Protein AF-A0A2P5EAI1-F1 (afdb_monomer_lite)

Foldseek 3Di:
DDDDDDPDQQQFPQNVLVSVCVVVVNPDSLQKWKFEADPVVRDTDPDTAADRNDGGNQVSQDDPNDGDPDMDIDGHPDGRVVQVQWDWDFAFDDAPPDPDTDTDIDIGGPPDDPVVVQVSVPVVDDHPDPPDDDDGFDADPNDTDD

Secondary structure (DSSP, 8-state):
------S-TT--HHHHHHHHHHHHT-S-GGGEEEEEEETTTTEE-SSPPPTT-SSSHHHHTEETTEE-S-EEEEE-SS-HHHHHHEEEEEEEEE-TT---EEEEEEEEETT--HHHHHHHHHHHS--SSTTPPP----EETTEE--

Sequence (146 aa):
MTYFWLKSKLNTYDDVVERVSQHLGLGDPLKIRLTSHNFYSHQPKPQPLKYRGVDHLSDMLVHYNQTSDILYYEILDIPLPELQGLKTLKVAFHHATKDKVVIHTVRLPKQSTVADVINDLKSKVELSHPNAEIRLLEVFYHKIYK

Structure (mmCIF, N/CA/C/O backbone):
data_AF-A0A2P5EAI1-F1
#
_entry.id   AF-A0A2P5EAI1-F1
#
loop_
_atom_site.group_PDB
_atom_site.id
_atom_site.type_symbol
_atom_site.label_atom_id
_atom_site.label_alt_id
_atom_site.label_comp_id
_atom_site.label_asym_id
_atom_site.label_entity_id
_atom_site.label_seq_id
_atom_site.pdbx_PDB_ins_code
_atom_site.Cartn_x
_atom_site.Cartn_y
_atom_site.Cartn_z
_atom_site.occupancy
_atom_site.B_iso_or_equiv
_atom_site.auth_seq_id
_atom_site.auth_comp_id
_atom_site.auth_asym_id
_atom_site.auth_atom_id
_atom_site.pdbx_PDB_model_num
ATOM 1 N N . MET A 1 1 ? 0.879 -17.315 -14.720 1.00 53.84 1 MET A N 1
ATOM 2 C CA . MET A 1 1 ? 1.985 -16.363 -14.939 1.00 53.84 1 MET A CA 1
ATOM 3 C C . MET A 1 1 ? 1.661 -15.618 -16.220 1.00 53.84 1 MET A C 1
ATOM 5 O O . MET A 1 1 ? 1.518 -16.273 -17.245 1.00 53.84 1 MET A O 1
ATOM 9 N N . THR A 1 2 ? 1.423 -14.311 -16.156 1.00 59.75 2 THR A N 1
ATOM 10 C CA . THR A 1 2 ? 1.132 -13.504 -17.351 1.00 59.75 2 THR A CA 1
ATOM 11 C C . THR A 1 2 ? 2.436 -12.875 -17.812 1.00 59.75 2 THR A C 1
ATOM 13 O O . THR A 1 2 ? 3.142 -12.289 -16.997 1.00 59.75 2 THR A O 1
ATOM 16 N N . TYR A 1 3 ? 2.770 -13.021 -19.090 1.00 61.34 3 TYR A N 1
ATOM 17 C CA . TYR A 1 3 ? 3.997 -12.476 -19.664 1.00 61.34 3 TYR A CA 1
ATOM 18 C C . TYR A 1 3 ? 3.650 -11.254 -20.507 1.00 61.34 3 TYR A C 1
ATOM 20 O O . TYR A 1 3 ? 2.798 -11.328 -21.391 1.00 61.34 3 TYR A O 1
ATOM 28 N N . PHE A 1 4 ? 4.322 -10.136 -20.257 1.00 72.12 4 PHE A N 1
ATOM 29 C CA . PHE A 1 4 ? 4.234 -8.947 -21.093 1.00 72.12 4 PHE A CA 1
ATOM 30 C C . PHE A 1 4 ? 5.641 -8.459 -21.425 1.00 72.12 4 PHE A C 1
ATOM 32 O O . PHE A 1 4 ? 6.535 -8.432 -20.584 1.00 72.12 4 PHE A O 1
ATOM 39 N N . TRP A 1 5 ? 5.838 -8.093 -22.687 1.00 63.94 5 TRP A N 1
ATOM 40 C CA . TRP A 1 5 ? 7.127 -7.639 -23.189 1.00 63.94 5 TRP A CA 1
ATOM 41 C C . TRP A 1 5 ? 7.311 -6.156 -22.875 1.00 63.94 5 TRP A C 1
ATOM 43 O O . TRP A 1 5 ? 6.597 -5.308 -23.422 1.00 63.94 5 TRP A O 1
ATOM 53 N N . LEU A 1 6 ? 8.275 -5.855 -22.007 1.00 74.19 6 LEU A N 1
ATOM 54 C CA . LEU A 1 6 ? 8.792 -4.506 -21.792 1.00 74.19 6 LEU A CA 1
ATOM 55 C C . LEU A 1 6 ? 9.956 -4.294 -22.764 1.00 74.19 6 LEU A C 1
ATOM 57 O O . LEU A 1 6 ? 10.866 -5.118 -22.847 1.00 74.19 6 LEU A O 1
ATOM 61 N N . LYS A 1 7 ? 9.880 -3.236 -23.577 1.00 67.44 7 LYS A N 1
ATOM 62 C CA . LYS A 1 7 ? 10.752 -3.061 -24.751 1.00 67.44 7 LYS A CA 1
ATOM 63 C C . LYS A 1 7 ? 12.188 -2.679 -24.386 1.00 67.44 7 LYS A C 1
ATOM 65 O O . LYS A 1 7 ? 13.082 -2.902 -25.196 1.00 67.44 7 LYS A O 1
ATOM 70 N N . SER A 1 8 ? 12.416 -2.085 -23.213 1.00 85.19 8 SER A N 1
ATOM 71 C CA . SER A 1 8 ? 13.732 -1.582 -22.815 1.00 85.19 8 SER A CA 1
ATOM 72 C C . SER A 1 8 ? 13.962 -1.685 -21.310 1.00 85.19 8 SER A C 1
ATOM 74 O O . SER A 1 8 ? 13.079 -1.384 -20.512 1.00 85.19 8 SER A O 1
ATOM 76 N N . LYS A 1 9 ? 15.197 -2.011 -20.908 1.00 85.62 9 LYS A N 1
ATOM 77 C CA . LYS A 1 9 ? 15.632 -1.911 -19.502 1.00 85.62 9 LYS A CA 1
ATOM 78 C C . LYS A 1 9 ? 15.585 -0.475 -18.968 1.00 85.62 9 LYS A C 1
ATOM 80 O O . LYS A 1 9 ? 15.520 -0.298 -17.760 1.00 85.62 9 LYS A O 1
ATOM 85 N N . LEU A 1 10 ? 15.591 0.514 -19.864 1.00 91.62 10 LEU A N 1
ATOM 86 C CA . LEU A 1 10 ? 15.484 1.939 -19.543 1.00 91.62 10 LEU A CA 1
ATOM 87 C C . LEU A 1 10 ? 14.037 2.403 -19.341 1.00 91.62 10 LEU A C 1
ATOM 89 O O . LEU A 1 10 ? 13.828 3.580 -19.061 1.00 91.62 10 LEU A O 1
ATOM 93 N N . ASN A 1 11 ? 13.047 1.515 -19.501 1.00 94.44 11 ASN A N 1
ATOM 94 C CA . ASN A 1 11 ? 11.655 1.889 -19.283 1.00 94.44 11 ASN A CA 1
ATOM 95 C C . ASN A 1 11 ? 11.458 2.442 -17.873 1.00 94.44 11 ASN A C 1
ATOM 97 O O . ASN A 1 11 ? 11.944 1.864 -16.902 1.00 94.44 11 ASN A O 1
ATOM 101 N N . THR A 1 12 ? 10.758 3.566 -17.786 1.00 96.12 12 THR A N 1
ATOM 102 C CA . THR A 1 12 ? 10.449 4.226 -16.518 1.00 96.12 12 THR A CA 1
ATOM 103 C C . THR A 1 12 ? 9.339 3.488 -15.772 1.00 96.12 12 THR A C 1
ATOM 105 O O . THR A 1 12 ? 8.687 2.598 -16.319 1.00 96.12 12 THR A O 1
ATOM 108 N N . TYR A 1 13 ? 9.081 3.874 -14.518 1.00 95.38 13 TYR A N 1
ATOM 109 C CA . TYR A 1 13 ? 7.918 3.377 -13.772 1.00 95.38 13 TYR A CA 1
ATOM 110 C C . TYR A 1 13 ? 6.614 3.546 -14.559 1.00 95.38 13 TYR A C 1
ATOM 112 O O . TYR A 1 13 ? 5.825 2.604 -14.640 1.00 95.38 13 TYR A O 1
ATOM 120 N N . ASP A 1 14 ? 6.426 4.721 -15.163 1.00 96.00 14 ASP A N 1
ATOM 121 C CA . ASP A 1 14 ? 5.210 5.072 -15.895 1.00 96.00 14 ASP A CA 1
ATOM 122 C C . ASP A 1 14 ? 5.051 4.221 -17.161 1.00 96.00 14 ASP A C 1
ATOM 124 O O . ASP A 1 14 ? 3.976 3.666 -17.383 1.00 96.00 14 ASP A O 1
ATOM 128 N N . ASP A 1 15 ? 6.136 4.009 -17.918 1.00 95.25 15 ASP A N 1
ATOM 129 C CA . ASP A 1 15 ? 6.129 3.137 -19.104 1.00 95.25 15 ASP A CA 1
ATOM 130 C C . ASP A 1 15 ? 5.667 1.711 -18.755 1.00 95.25 15 ASP A C 1
ATOM 132 O O . ASP A 1 15 ? 4.928 1.065 -19.506 1.00 95.25 15 ASP A O 1
ATOM 136 N N . VAL A 1 16 ? 6.131 1.193 -17.610 1.00 94.69 16 VAL A N 1
ATOM 137 C CA . VAL A 1 16 ? 5.810 -0.163 -17.154 1.00 94.69 16 VAL A CA 1
ATOM 138 C C . VAL A 1 16 ? 4.339 -0.258 -16.764 1.00 94.69 16 VAL A C 1
ATOM 140 O O . VAL A 1 16 ? 3.649 -1.164 -17.237 1.00 94.69 16 VAL A O 1
ATOM 143 N N . VAL A 1 17 ? 3.830 0.660 -15.933 1.00 95.62 17 VAL A N 1
ATOM 144 C CA . VAL A 1 17 ? 2.420 0.613 -15.508 1.00 95.62 17 VAL A CA 1
ATOM 145 C C . VAL A 1 17 ? 1.454 0.903 -16.653 1.00 95.62 17 VAL A C 1
ATOM 147 O O . VAL A 1 17 ? 0.396 0.281 -16.699 1.00 95.62 17 VAL A O 1
ATOM 150 N N . GLU A 1 18 ? 1.817 1.753 -17.616 1.00 95.56 18 GLU A N 1
ATOM 151 C CA . GLU A 1 18 ? 1.019 1.981 -18.825 1.00 95.56 18 GLU A CA 1
ATOM 152 C C . GLU A 1 18 ? 0.912 0.706 -19.666 1.00 95.56 18 GLU A C 1
ATOM 154 O O . GLU A 1 18 ? -0.165 0.333 -20.135 1.00 95.56 18 GLU A O 1
ATOM 159 N N . ARG A 1 19 ? 2.013 -0.033 -19.823 1.00 93.69 19 ARG A N 1
ATOM 160 C CA . ARG A 1 19 ? 1.971 -1.290 -20.571 1.00 93.69 19 ARG A CA 1
ATOM 161 C C . ARG A 1 19 ? 1.117 -2.345 -19.872 1.00 93.69 19 ARG A C 1
ATOM 163 O O . ARG A 1 19 ? 0.376 -3.075 -20.536 1.00 93.69 19 ARG A O 1
ATOM 170 N N . VAL A 1 20 ? 1.222 -2.425 -18.547 1.00 93.94 20 VAL A N 1
ATOM 171 C CA . VAL A 1 20 ? 0.417 -3.341 -17.733 1.00 93.94 20 VAL A CA 1
ATOM 172 C C . VAL A 1 20 ? -1.061 -2.941 -17.789 1.00 93.94 20 VAL A C 1
ATOM 174 O O . VAL A 1 20 ? -1.904 -3.816 -17.975 1.00 93.94 20 VAL A O 1
ATOM 177 N N . SER A 1 21 ? -1.399 -1.650 -17.718 1.00 95.38 21 SER A N 1
ATOM 178 C CA . SER A 1 21 ? -2.793 -1.194 -17.789 1.00 95.38 21 SER A CA 1
ATOM 179 C C . SER A 1 21 ? -3.433 -1.508 -19.137 1.00 95.38 21 SER A C 1
ATOM 181 O O . SER A 1 21 ? -4.528 -2.068 -19.163 1.00 95.38 21 SER A O 1
ATOM 183 N N . GLN A 1 22 ? -2.722 -1.258 -20.242 1.00 94.25 22 GLN A N 1
ATOM 184 C CA . GLN A 1 22 ? -3.168 -1.601 -21.594 1.00 94.25 22 GLN A CA 1
ATOM 185 C C . GLN A 1 22 ? -3.445 -3.100 -21.734 1.00 94.25 22 GLN A C 1
ATOM 187 O O . GLN A 1 22 ? -4.452 -3.494 -22.316 1.00 94.25 22 GLN A O 1
ATOM 192 N N . HIS A 1 23 ? -2.566 -3.944 -21.186 1.00 92.19 23 HIS A N 1
ATOM 193 C CA . HIS A 1 23 ? -2.739 -5.394 -21.242 1.00 92.19 23 HIS A CA 1
ATOM 194 C C . HIS A 1 23 ? -3.933 -5.881 -20.406 1.00 92.19 23 HIS A C 1
ATOM 196 O O . HIS A 1 23 ? -4.603 -6.835 -20.791 1.00 92.19 23 HIS A O 1
ATOM 202 N N . LEU A 1 24 ? -4.208 -5.221 -19.279 1.00 92.69 24 LEU A N 1
ATOM 203 C CA . LEU A 1 24 ? -5.328 -5.543 -18.392 1.00 92.69 24 LEU A CA 1
ATOM 204 C C . LEU A 1 24 ? -6.651 -4.879 -18.806 1.00 92.69 24 LEU A C 1
ATOM 206 O O . LEU A 1 24 ? -7.678 -5.162 -18.195 1.00 92.69 24 LEU A O 1
ATOM 210 N N . GLY A 1 25 ? -6.641 -3.984 -19.799 1.00 94.00 25 GLY A N 1
ATOM 211 C CA . GLY A 1 25 ? -7.804 -3.160 -20.142 1.00 94.00 25 GLY A CA 1
ATOM 212 C C . GLY A 1 25 ? -8.202 -2.181 -19.029 1.00 94.00 25 GLY A C 1
ATOM 213 O O . GLY A 1 25 ? -9.372 -1.822 -18.911 1.00 94.00 25 GLY A O 1
ATOM 214 N N . LEU A 1 26 ? -7.251 -1.770 -18.183 1.00 93.75 26 LEU A N 1
ATOM 215 C CA . LEU A 1 26 ? -7.478 -0.796 -17.114 1.00 93.75 26 LEU A CA 1
ATOM 216 C C . LEU A 1 26 ? -7.450 0.625 -17.674 1.00 93.75 26 LEU A C 1
ATOM 218 O O . LEU A 1 26 ? -6.492 1.019 -18.333 1.00 93.75 26 LEU A O 1
ATOM 222 N N . GLY A 1 27 ? -8.474 1.414 -17.343 1.00 93.56 27 GLY A N 1
ATOM 223 C CA . GLY A 1 27 ? -8.565 2.812 -17.773 1.00 93.56 27 GLY A CA 1
ATOM 224 C C . GLY A 1 27 ? -7.579 3.759 -17.082 1.00 93.56 27 GLY A C 1
ATOM 225 O O . GLY A 1 27 ? -7.306 4.828 -17.614 1.00 93.56 27 GLY A O 1
ATOM 226 N N . ASP A 1 28 ? -7.041 3.379 -15.920 1.00 95.75 28 ASP A N 1
ATOM 227 C CA . ASP A 1 28 ? -6.119 4.212 -15.142 1.00 95.75 28 ASP A CA 1
ATOM 228 C C . ASP A 1 28 ? -4.865 3.414 -14.729 1.00 95.75 28 ASP A C 1
ATOM 230 O O . ASP A 1 28 ? -4.959 2.535 -13.862 1.00 95.75 28 ASP A O 1
ATOM 234 N N . PRO A 1 29 ? -3.686 3.697 -15.320 1.00 96.69 29 PRO A N 1
ATOM 235 C CA . PRO A 1 29 ? -2.436 3.034 -14.955 1.00 96.69 29 PRO A CA 1
ATOM 236 C C . PRO A 1 29 ? -1.960 3.377 -13.541 1.00 96.69 29 PRO A C 1
ATOM 238 O O . PRO A 1 29 ? -1.239 2.584 -12.937 1.00 96.69 29 PRO A O 1
ATOM 241 N N . LEU A 1 30 ? -2.385 4.508 -12.967 1.00 97.19 30 LEU A N 1
ATOM 242 C CA . LEU A 1 30 ? -1.970 4.911 -11.622 1.00 97.19 30 LEU A CA 1
ATOM 243 C C . LEU A 1 30 ? -2.538 3.991 -10.542 1.00 97.19 30 LEU A C 1
ATOM 245 O O . LEU A 1 30 ? -2.035 3.984 -9.420 1.00 97.19 30 LEU A O 1
ATOM 249 N N . LYS A 1 31 ? -3.555 3.187 -10.861 1.00 97.56 31 LYS A N 1
ATOM 250 C CA . LYS A 1 31 ? -4.086 2.156 -9.964 1.00 97.56 31 LYS A CA 1
ATOM 251 C C . LYS A 1 31 ? -3.228 0.897 -9.924 1.00 97.56 31 LYS A C 1
ATOM 253 O O . LYS A 1 31 ? -3.551 -0.017 -9.178 1.00 97.56 31 LYS A O 1
ATOM 258 N N . ILE A 1 32 ? -2.144 0.808 -10.687 1.00 97.44 32 ILE A N 1
ATOM 259 C CA . ILE A 1 32 ? -1.248 -0.346 -10.641 1.00 97.44 32 ILE A CA 1
ATOM 260 C C . ILE A 1 32 ? -0.141 -0.083 -9.625 1.00 97.44 32 ILE A C 1
ATOM 262 O O . ILE A 1 32 ? 0.561 0.924 -9.692 1.00 97.44 32 ILE A O 1
ATOM 266 N N . ARG A 1 33 ? 0.049 -1.023 -8.697 1.00 97.25 33 ARG A N 1
ATOM 267 C CA . ARG A 1 33 ? 1.199 -1.033 -7.788 1.00 97.25 33 ARG A CA 1
ATOM 268 C C . ARG A 1 33 ? 2.109 -2.205 -8.111 1.00 97.25 33 ARG A C 1
ATOM 270 O O . ARG A 1 33 ? 1.672 -3.350 -8.128 1.00 97.25 33 ARG A O 1
ATOM 277 N N . LEU A 1 34 ? 3.380 -1.900 -8.350 1.00 97.06 34 LEU A N 1
ATOM 278 C CA . LEU A 1 34 ? 4.414 -2.870 -8.702 1.00 97.06 34 LEU A CA 1
ATOM 279 C C . LEU A 1 34 ? 5.172 -3.348 -7.457 1.00 97.06 34 LEU A C 1
ATOM 281 O O . LEU A 1 34 ? 5.415 -2.572 -6.534 1.00 97.06 34 LEU A O 1
ATOM 285 N N . THR A 1 35 ? 5.592 -4.611 -7.444 1.00 97.00 35 THR A N 1
ATOM 286 C CA . THR A 1 35 ? 6.428 -5.202 -6.389 1.00 97.00 35 THR A CA 1
ATOM 287 C C . THR A 1 35 ? 7.518 -6.064 -7.013 1.00 97.00 35 THR A C 1
ATOM 289 O O . THR A 1 35 ? 7.230 -6.974 -7.787 1.00 97.00 35 THR A O 1
ATOM 292 N N . SER A 1 36 ? 8.778 -5.797 -6.669 1.00 95.56 36 SER A N 1
ATOM 293 C CA . SER A 1 36 ? 9.923 -6.581 -7.144 1.00 95.56 36 SER A CA 1
ATOM 294 C C . SER A 1 36 ? 9.907 -8.016 -6.618 1.00 95.56 36 SER A C 1
ATOM 296 O O . SER A 1 36 ? 9.363 -8.303 -5.549 1.00 95.56 36 SER A O 1
ATOM 298 N N . HIS A 1 37 ? 10.594 -8.908 -7.326 1.00 95.25 37 HIS A N 1
ATOM 299 C CA . HIS A 1 37 ? 10.822 -10.274 -6.876 1.00 95.25 37 HIS A CA 1
ATOM 300 C C . HIS A 1 37 ? 11.865 -10.374 -5.757 1.00 95.25 37 HIS A C 1
ATOM 302 O O . HIS A 1 37 ? 12.876 -9.666 -5.747 1.00 95.25 37 HIS A O 1
ATOM 308 N N . ASN A 1 38 ? 11.614 -11.265 -4.797 1.00 93.69 38 ASN A N 1
ATOM 309 C CA . ASN A 1 38 ? 12.576 -11.671 -3.786 1.00 93.69 38 ASN A CA 1
ATOM 310 C C . ASN A 1 38 ? 13.221 -13.000 -4.198 1.00 93.69 38 ASN A C 1
ATOM 312 O O . ASN A 1 38 ? 12.608 -14.059 -4.074 1.00 93.69 38 ASN A O 1
ATOM 316 N N . PHE A 1 39 ? 14.482 -12.924 -4.629 1.00 89.06 39 PHE A N 1
ATOM 317 C CA . PHE A 1 39 ? 15.268 -14.079 -5.069 1.00 89.06 39 PHE A CA 1
ATOM 318 C C . PHE A 1 39 ? 15.392 -15.198 -4.018 1.00 89.06 39 PHE A C 1
ATOM 320 O O . PHE A 1 39 ? 15.461 -16.361 -4.387 1.00 89.06 39 PHE A O 1
ATOM 327 N N . TYR A 1 40 ? 15.398 -14.876 -2.720 1.00 90.25 40 TYR A N 1
ATOM 328 C CA . TYR A 1 40 ? 15.592 -15.884 -1.670 1.00 90.25 40 TYR A CA 1
ATOM 329 C C . TYR A 1 40 ? 14.324 -16.671 -1.345 1.00 90.25 40 TYR A C 1
ATOM 331 O O . TYR A 1 40 ? 14.397 -17.860 -1.054 1.00 90.25 40 TYR A O 1
ATOM 339 N N . SER A 1 41 ? 13.165 -16.010 -1.349 1.00 92.50 41 SER A N 1
ATOM 340 C CA . SER A 1 41 ? 11.890 -16.640 -0.985 1.00 92.50 41 SER A CA 1
ATOM 341 C C . SER A 1 41 ? 11.051 -17.055 -2.190 1.00 92.50 41 SER A C 1
ATOM 343 O O . SER A 1 41 ? 10.003 -17.668 -2.008 1.00 92.50 41 SER A O 1
ATOM 345 N N . HIS A 1 42 ? 11.470 -16.688 -3.404 1.00 90.81 42 HIS A N 1
ATOM 346 C CA . HIS A 1 42 ? 10.692 -16.837 -4.634 1.00 90.81 42 HIS A CA 1
ATOM 347 C C . HIS A 1 42 ? 9.277 -16.231 -4.545 1.00 90.81 42 HIS A C 1
ATOM 349 O O . HIS A 1 42 ? 8.325 -16.713 -5.158 1.00 90.81 42 HIS A O 1
ATOM 355 N N . GLN A 1 43 ? 9.138 -15.149 -3.777 1.00 93.94 43 GLN A N 1
ATOM 356 C CA . GLN A 1 43 ? 7.882 -14.435 -3.531 1.00 93.94 43 GLN A CA 1
ATOM 357 C C . GLN A 1 43 ? 8.048 -12.935 -3.824 1.00 93.94 43 GLN A C 1
ATOM 359 O O . GLN A 1 43 ? 9.177 -12.461 -3.979 1.00 93.94 43 GLN A O 1
ATOM 364 N N . PRO A 1 44 ? 6.957 -12.151 -3.900 1.00 95.25 44 PRO A N 1
ATOM 365 C CA . PRO A 1 44 ? 7.064 -10.695 -3.919 1.00 95.25 44 PRO A CA 1
ATOM 366 C C . PRO A 1 44 ? 7.846 -10.187 -2.701 1.00 95.25 44 PRO A C 1
ATOM 368 O O . PRO A 1 44 ? 7.739 -10.744 -1.603 1.00 95.25 44 PRO A O 1
ATOM 371 N N . LYS A 1 45 ? 8.626 -9.113 -2.867 1.00 94.75 45 LYS A N 1
ATOM 372 C CA . LYS A 1 45 ? 9.219 -8.419 -1.715 1.00 94.75 45 LYS A CA 1
ATOM 373 C C . LYS A 1 45 ? 8.105 -7.956 -0.759 1.00 94.75 45 LYS A C 1
ATOM 375 O O . LYS A 1 45 ? 7.050 -7.535 -1.225 1.00 94.75 45 LYS A O 1
ATOM 380 N N . PRO A 1 46 ? 8.342 -7.950 0.568 1.00 93.12 46 PRO A N 1
ATOM 381 C CA . PRO A 1 46 ? 7.334 -7.507 1.536 1.00 93.12 46 PRO A CA 1
ATOM 382 C C . PRO A 1 46 ? 6.860 -6.065 1.327 1.00 93.12 46 PRO A C 1
ATOM 384 O O . PRO A 1 46 ? 5.745 -5.718 1.705 1.00 93.12 46 PRO A O 1
ATOM 387 N N . GLN A 1 47 ? 7.722 -5.215 0.761 1.00 93.75 47 GLN A N 1
ATOM 388 C CA . GLN A 1 47 ? 7.407 -3.823 0.477 1.00 93.75 47 GLN A CA 1
ATOM 389 C C . GLN A 1 47 ? 7.249 -3.620 -1.034 1.00 93.75 47 GLN A C 1
ATOM 391 O O . GLN A 1 47 ? 8.194 -3.907 -1.778 1.00 93.75 47 GLN A O 1
ATOM 396 N N . PRO A 1 48 ? 6.092 -3.109 -1.491 1.00 95.81 48 PRO A N 1
ATOM 397 C CA . PRO A 1 48 ? 5.907 -2.737 -2.883 1.00 95.81 48 PRO A CA 1
ATOM 398 C C . PRO A 1 48 ? 6.774 -1.527 -3.246 1.00 95.81 48 PRO A C 1
ATOM 400 O O . PRO A 1 48 ? 7.190 -0.745 -2.384 1.00 95.81 48 PRO A O 1
ATOM 403 N N . LEU A 1 49 ? 7.005 -1.341 -4.544 1.00 96.19 49 LEU A N 1
ATOM 404 C CA . LEU A 1 49 ? 7.685 -0.163 -5.066 1.00 96.19 49 LEU A CA 1
ATOM 405 C C . LEU A 1 49 ? 6.832 1.084 -4.823 1.00 96.19 49 LEU A C 1
ATOM 407 O O . LEU A 1 49 ? 5.608 1.077 -4.986 1.00 96.19 49 LEU A O 1
ATOM 411 N N . LYS A 1 50 ? 7.494 2.178 -4.443 1.00 96.06 50 LYS A N 1
ATOM 412 C CA . LYS A 1 50 ? 6.839 3.484 -4.354 1.00 96.06 50 LYS A CA 1
ATOM 413 C C . LYS A 1 50 ? 6.546 4.025 -5.756 1.00 96.06 50 LYS A C 1
ATOM 415 O O . LYS A 1 50 ? 7.242 3.655 -6.699 1.00 96.06 50 LYS A O 1
ATOM 420 N N . TYR A 1 51 ? 5.557 4.915 -5.883 1.00 96.38 51 TYR A N 1
ATOM 421 C CA . TYR A 1 51 ? 5.313 5.613 -7.144 1.00 96.38 51 TYR A CA 1
ATOM 422 C C . TYR A 1 51 ? 6.585 6.347 -7.571 1.00 96.38 51 TYR A C 1
ATOM 424 O O . TYR A 1 51 ? 7.096 7.162 -6.801 1.00 96.38 51 TYR A O 1
ATOM 432 N N . ARG A 1 52 ? 7.121 5.992 -8.749 1.00 95.25 52 ARG A N 1
ATOM 433 C CA . ARG A 1 52 ? 8.409 6.501 -9.259 1.00 95.25 52 ARG A CA 1
ATOM 434 C C . ARG A 1 52 ? 9.552 6.405 -8.235 1.00 95.25 52 ARG A C 1
ATOM 436 O O . ARG A 1 52 ? 10.417 7.266 -8.166 1.00 95.25 52 ARG A O 1
ATOM 443 N N . GLY A 1 53 ? 9.528 5.374 -7.387 1.00 93.38 53 GLY A N 1
ATOM 444 C CA . GLY A 1 53 ? 10.534 5.180 -6.338 1.00 93.38 53 GLY A CA 1
ATOM 445 C C . GLY A 1 53 ? 11.888 4.686 -6.849 1.00 93.38 53 GLY A C 1
ATOM 446 O O . GLY A 1 53 ? 12.840 4.650 -6.076 1.00 93.38 53 GLY A O 1
ATOM 447 N N . VAL A 1 54 ? 11.942 4.271 -8.113 1.00 93.44 54 VAL A N 1
ATOM 448 C CA . VAL A 1 54 ? 13.140 3.868 -8.850 1.00 93.44 54 VAL A CA 1
ATOM 449 C C . VAL A 1 54 ? 13.018 4.379 -10.282 1.00 93.44 54 VAL A C 1
ATOM 451 O O . VAL A 1 54 ? 11.896 4.532 -10.781 1.00 93.44 54 VAL A O 1
ATOM 454 N N . ASP A 1 55 ? 14.155 4.624 -10.925 1.00 92.06 55 ASP A N 1
ATOM 455 C CA . ASP A 1 55 ? 14.199 5.323 -12.209 1.00 92.06 55 ASP A CA 1
ATOM 456 C C . ASP A 1 55 ? 13.835 4.401 -13.372 1.00 92.06 55 ASP A C 1
ATOM 458 O O . ASP A 1 55 ? 12.993 4.750 -14.204 1.00 92.06 55 ASP A O 1
ATOM 462 N N . HIS A 1 56 ? 14.422 3.202 -13.405 1.00 94.81 56 HIS A N 1
ATOM 463 C CA . HIS A 1 56 ? 14.309 2.308 -14.550 1.00 94.81 56 HIS A CA 1
ATOM 464 C C . HIS A 1 56 ? 13.857 0.896 -14.180 1.00 94.81 56 HIS A C 1
ATOM 466 O O . HIS A 1 56 ? 14.012 0.415 -13.055 1.00 94.81 56 HIS A O 1
ATOM 472 N N . LEU A 1 57 ? 13.326 0.185 -15.174 1.00 94.06 57 LEU A N 1
ATOM 473 C CA . LEU A 1 57 ? 12.944 -1.218 -15.075 1.00 94.06 57 LEU A CA 1
ATOM 474 C C . LEU A 1 57 ? 14.106 -2.092 -14.586 1.00 94.06 57 LEU A C 1
ATOM 476 O O . LEU A 1 57 ? 13.878 -3.013 -13.804 1.00 94.06 57 LEU A O 1
ATOM 480 N N . SER A 1 58 ? 15.347 -1.799 -14.991 1.00 93.25 58 SER A N 1
ATOM 481 C CA . SER A 1 58 ? 16.528 -2.494 -14.462 1.00 93.25 58 SER A CA 1
ATOM 482 C C . SER A 1 58 ? 16.598 -2.454 -12.938 1.00 93.25 58 SER A C 1
ATOM 484 O O . SER A 1 58 ? 16.927 -3.465 -12.327 1.00 93.25 58 SER A O 1
ATOM 486 N N . ASP A 1 59 ? 16.225 -1.337 -12.320 1.00 93.88 59 ASP A N 1
ATOM 487 C CA . ASP A 1 59 ? 16.281 -1.162 -10.869 1.00 93.88 59 ASP A CA 1
ATOM 488 C C . ASP A 1 59 ? 15.107 -1.868 -10.176 1.00 93.88 59 ASP A C 1
ATOM 490 O O . ASP A 1 59 ? 15.253 -2.428 -9.088 1.00 93.88 59 ASP A O 1
ATOM 494 N N . MET A 1 60 ? 13.943 -1.919 -10.834 1.00 94.50 60 MET A N 1
ATOM 495 C CA . MET A 1 60 ? 12.766 -2.662 -10.357 1.00 94.50 60 MET A CA 1
ATOM 496 C C . MET A 1 60 ? 13.016 -4.171 -10.292 1.00 94.50 60 MET A C 1
ATOM 498 O O . MET A 1 60 ? 12.419 -4.864 -9.464 1.00 94.50 60 MET A O 1
ATOM 502 N N . LEU A 1 61 ? 13.882 -4.674 -11.169 1.00 93.88 61 LEU A N 1
ATOM 503 C CA . LEU A 1 61 ? 14.174 -6.090 -11.360 1.00 93.88 61 LEU A CA 1
ATOM 504 C C . LEU A 1 61 ? 15.349 -6.602 -10.511 1.00 93.88 61 LEU A C 1
ATOM 506 O O . LEU A 1 61 ? 15.639 -7.800 -10.533 1.00 93.88 61 LEU A O 1
ATOM 510 N N . VAL A 1 62 ? 16.016 -5.732 -9.746 1.00 91.94 62 VAL A N 1
ATOM 511 C CA . VAL A 1 62 ? 17.195 -6.098 -8.949 1.00 91.94 62 VAL A CA 1
ATOM 512 C C . VAL A 1 62 ? 16.856 -6.324 -7.468 1.00 91.94 62 VAL A C 1
ATOM 514 O O . VAL A 1 62 ? 16.106 -5.592 -6.809 1.00 91.94 62 VAL A O 1
ATOM 517 N N . HIS A 1 63 ? 17.449 -7.371 -6.898 1.00 88.69 63 HIS A N 1
ATOM 518 C CA . HIS A 1 63 ? 17.464 -7.636 -5.464 1.00 88.69 63 HIS A CA 1
ATOM 519 C C . HIS A 1 63 ? 18.811 -8.236 -5.058 1.00 88.69 63 HIS A C 1
ATOM 521 O O . HIS A 1 63 ? 19.185 -9.279 -5.577 1.00 88.69 63 HIS A O 1
ATOM 527 N N . TYR A 1 64 ? 19.540 -7.591 -4.139 1.00 84.12 64 TYR A N 1
ATOM 528 C CA . TYR A 1 64 ? 20.880 -8.031 -3.707 1.00 84.12 64 TYR A CA 1
ATOM 529 C C . TYR A 1 64 ? 21.831 -8.342 -4.877 1.00 84.12 64 TYR A C 1
ATOM 531 O O . TYR A 1 64 ? 22.459 -9.396 -4.924 1.00 84.12 64 TYR A O 1
ATOM 539 N N . ASN A 1 65 ? 21.908 -7.431 -5.852 1.00 83.38 65 ASN A N 1
ATOM 540 C CA . ASN A 1 65 ? 22.704 -7.574 -7.080 1.00 83.38 65 ASN A CA 1
ATOM 541 C C . ASN A 1 65 ? 22.332 -8.780 -7.967 1.00 83.38 65 ASN A C 1
ATOM 543 O O . ASN A 1 65 ? 23.005 -9.029 -8.963 1.00 83.38 65 ASN A O 1
ATOM 547 N N . GLN A 1 66 ? 21.250 -9.498 -7.656 1.00 87.75 66 GLN A N 1
ATOM 548 C CA . GLN A 1 66 ? 20.652 -10.494 -8.537 1.00 87.75 66 GLN A CA 1
ATOM 549 C C . GLN A 1 66 ? 19.551 -9.834 -9.360 1.00 87.75 66 GLN A C 1
ATOM 551 O O . GLN A 1 66 ? 18.690 -9.139 -8.818 1.00 87.75 66 GLN A O 1
ATOM 556 N N . THR A 1 67 ? 19.591 -10.046 -10.673 1.00 89.19 67 THR A N 1
ATOM 557 C CA . THR A 1 67 ? 18.550 -9.573 -11.591 1.00 89.19 67 THR A CA 1
ATOM 558 C C . THR A 1 67 ? 17.527 -10.684 -11.795 1.00 89.19 67 THR A C 1
ATOM 560 O O . THR A 1 67 ? 17.898 -11.830 -12.033 1.00 89.19 67 THR A O 1
ATOM 563 N N . SER A 1 68 ? 16.247 -10.341 -11.718 1.00 89.81 68 SER A N 1
ATOM 564 C CA . SER A 1 68 ? 15.124 -11.211 -12.065 1.00 89.81 68 SER A CA 1
ATOM 565 C C . SER A 1 68 ? 14.404 -10.657 -13.295 1.00 89.81 68 SER A C 1
ATOM 567 O O . SER A 1 68 ? 14.538 -9.487 -13.627 1.00 89.81 68 SER A O 1
ATOM 569 N N . ASP A 1 69 ? 13.632 -11.483 -13.983 1.00 90.19 69 ASP A N 1
ATOM 570 C CA . ASP A 1 69 ? 12.673 -11.086 -15.015 1.00 90.19 69 ASP A CA 1
ATOM 571 C C . ASP A 1 69 ? 11.229 -11.034 -14.475 1.00 90.19 69 ASP A C 1
ATOM 573 O O . ASP A 1 69 ? 10.281 -10.841 -15.235 1.00 90.19 69 ASP A O 1
ATOM 577 N N . ILE A 1 70 ? 11.051 -11.182 -13.155 1.00 92.06 70 ILE A N 1
ATOM 578 C CA . ILE A 1 70 ? 9.748 -11.231 -12.492 1.00 92.06 70 ILE A CA 1
ATOM 579 C C . ILE A 1 70 ? 9.440 -9.894 -11.816 1.00 92.06 70 ILE A C 1
ATOM 581 O O . ILE A 1 70 ? 10.174 -9.415 -10.946 1.00 92.06 70 ILE A O 1
ATOM 585 N N . LEU A 1 71 ? 8.273 -9.346 -12.151 1.00 93.88 71 LEU A N 1
ATOM 586 C CA . LEU A 1 71 ? 7.667 -8.208 -11.477 1.00 93.88 71 LEU A CA 1
ATOM 587 C C . LEU A 1 71 ? 6.212 -8.542 -11.145 1.00 93.88 71 LEU A C 1
ATOM 589 O O . LEU A 1 71 ? 5.454 -8.990 -12.005 1.00 93.88 71 LEU A O 1
ATOM 593 N N . TYR A 1 72 ? 5.824 -8.336 -9.893 1.00 95.62 72 TYR A N 1
ATOM 594 C CA . TYR A 1 72 ? 4.452 -8.535 -9.446 1.00 95.62 72 TYR A CA 1
ATOM 595 C C . TYR A 1 72 ? 3.684 -7.225 -9.547 1.00 95.62 72 TYR A C 1
ATOM 597 O O . TYR A 1 72 ? 4.259 -6.146 -9.394 1.00 95.62 72 TYR A O 1
ATOM 605 N N . TYR A 1 73 ? 2.378 -7.323 -9.760 1.00 96.19 73 TYR A N 1
ATOM 606 C CA . TYR A 1 73 ? 1.490 -6.174 -9.754 1.00 96.19 73 TYR A CA 1
ATOM 607 C C . TYR A 1 73 ? 0.222 -6.479 -8.962 1.00 96.19 73 TYR A C 1
ATOM 609 O O . TYR A 1 73 ? -0.190 -7.631 -8.827 1.00 96.19 73 TYR A O 1
ATOM 617 N N . GLU A 1 74 ? -0.416 -5.427 -8.478 1.00 95.75 74 GLU A N 1
ATOM 618 C CA . GLU A 1 74 ? -1.774 -5.458 -7.948 1.00 95.75 74 GLU A CA 1
ATOM 619 C C . GLU A 1 74 ? -2.550 -4.237 -8.446 1.00 95.75 74 GLU A C 1
ATOM 621 O O . GLU A 1 74 ? -1.961 -3.198 -8.759 1.00 95.75 74 GLU A O 1
ATOM 626 N N . ILE A 1 75 ? -3.873 -4.380 -8.523 1.00 96.88 75 ILE A N 1
ATOM 627 C CA . ILE A 1 75 ? -4.791 -3.311 -8.916 1.00 96.88 75 ILE A CA 1
ATOM 628 C C . ILE A 1 75 ? -5.372 -2.710 -7.639 1.00 96.88 75 ILE A C 1
ATOM 630 O O . ILE A 1 75 ? -5.997 -3.401 -6.836 1.00 96.88 75 ILE A O 1
ATOM 634 N N . LEU A 1 76 ? -5.149 -1.418 -7.462 1.00 96.00 76 LEU A N 1
ATOM 635 C CA . LEU A 1 76 ? -5.659 -0.609 -6.372 1.00 96.00 76 LEU A CA 1
ATOM 636 C C . LEU A 1 76 ? -7.041 -0.054 -6.720 1.00 96.00 76 LEU A C 1
ATOM 638 O O . LEU A 1 76 ? -7.417 0.101 -7.880 1.00 96.00 76 LEU A O 1
ATOM 642 N N . ASP A 1 77 ? -7.793 0.304 -5.691 1.00 94.00 77 ASP A N 1
ATOM 643 C CA . ASP A 1 77 ? -9.077 0.984 -5.825 1.00 94.00 77 ASP A CA 1
ATOM 644 C C . ASP A 1 77 ? -8.928 2.495 -6.089 1.00 94.00 77 ASP A C 1
ATOM 646 O O . ASP A 1 77 ? -9.738 3.075 -6.822 1.00 94.00 77 ASP A O 1
ATOM 650 N N . ILE A 1 78 ? -7.853 3.105 -5.577 1.00 95.31 78 ILE A N 1
ATOM 651 C CA . ILE A 1 78 ? -7.467 4.509 -5.798 1.00 95.31 78 ILE A CA 1
ATOM 652 C C . ILE A 1 78 ? -6.058 4.620 -6.415 1.00 95.31 78 ILE A C 1
ATOM 654 O O . ILE A 1 78 ? -5.258 3.693 -6.252 1.00 95.31 78 ILE A O 1
ATOM 658 N N . PRO A 1 79 ? -5.721 5.733 -7.093 1.00 97.25 79 PRO A N 1
ATOM 659 C CA . PRO A 1 79 ? -4.379 5.968 -7.626 1.00 97.25 79 PRO A CA 1
ATOM 660 C C . PRO A 1 79 ? -3.277 5.825 -6.566 1.00 97.25 79 PRO A C 1
ATOM 662 O O . PRO A 1 79 ? -3.396 6.314 -5.440 1.00 97.25 79 PRO A O 1
ATOM 665 N N . LEU A 1 80 ? -2.161 5.189 -6.928 1.00 96.50 80 LEU A N 1
ATOM 666 C CA . LEU A 1 80 ? -1.021 4.968 -6.042 1.00 96.50 80 LEU A CA 1
ATOM 667 C C . LEU A 1 80 ? -0.459 6.269 -5.439 1.00 96.50 80 LEU A C 1
ATOM 669 O O . LEU A 1 80 ? -0.202 6.260 -4.233 1.00 96.50 80 LEU A O 1
ATOM 673 N N . PRO A 1 81 ? -0.287 7.382 -6.186 1.00 95.75 81 PRO A N 1
ATOM 674 C CA . PRO A 1 81 ? 0.191 8.636 -5.600 1.00 95.75 81 PRO A CA 1
ATOM 675 C C . PRO A 1 81 ? -0.711 9.133 -4.463 1.00 95.75 81 PRO A C 1
ATOM 677 O O . PRO A 1 81 ? -0.218 9.534 -3.407 1.00 95.75 81 PRO A O 1
ATOM 680 N N . GLU A 1 82 ? -2.031 9.033 -4.642 1.00 95.12 82 GLU A N 1
ATOM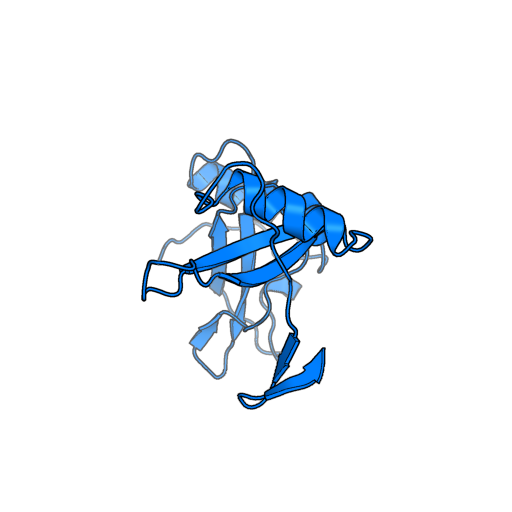 681 C CA . GLU A 1 82 ? -3.012 9.382 -3.613 1.00 95.12 82 GLU A CA 1
ATOM 682 C C . GLU A 1 82 ? -2.901 8.431 -2.422 1.00 95.12 82 GLU A C 1
ATOM 684 O O . GLU A 1 82 ? -2.749 8.878 -1.286 1.00 95.12 82 GLU A O 1
ATOM 689 N N . LEU A 1 83 ? -2.868 7.116 -2.676 1.00 94.50 83 LEU A N 1
ATOM 690 C CA . LEU A 1 83 ? -2.727 6.099 -1.634 1.00 94.50 83 LEU A CA 1
ATOM 691 C C . LEU A 1 83 ? -1.473 6.317 -0.772 1.00 94.50 83 LEU A C 1
ATOM 693 O O . LEU A 1 83 ? -1.524 6.122 0.441 1.00 94.50 83 LEU A O 1
ATOM 697 N N . GLN A 1 84 ? -0.355 6.740 -1.368 1.00 92.69 84 GLN A N 1
ATOM 698 C CA . GLN A 1 84 ? 0.895 7.021 -0.651 1.00 92.69 84 GLN A CA 1
ATOM 699 C C . GLN A 1 84 ? 0.843 8.279 0.230 1.00 92.69 84 GLN A C 1
ATOM 701 O O . GLN A 1 84 ? 1.619 8.402 1.194 1.00 92.69 84 GLN A O 1
ATOM 706 N N . GLY A 1 85 ? -0.070 9.201 -0.079 1.00 92.44 85 GLY A N 1
ATOM 707 C CA . GLY A 1 85 ? -0.401 10.354 0.755 1.00 92.44 85 GLY A CA 1
ATOM 708 C C . GLY A 1 85 ? -1.228 9.991 1.991 1.00 92.44 85 GLY A C 1
ATOM 709 O O . GLY A 1 85 ? -1.232 10.744 2.965 1.00 92.44 85 GLY A O 1
ATOM 710 N N . LEU A 1 86 ? -1.871 8.821 1.996 1.00 95.00 86 LEU A N 1
ATOM 711 C CA . LEU A 1 86 ? -2.735 8.365 3.081 1.00 95.00 86 LEU A CA 1
ATOM 712 C C . LEU A 1 86 ? -1.989 7.473 4.083 1.00 95.00 86 LEU A C 1
ATOM 714 O O . LEU A 1 86 ? -0.978 6.830 3.793 1.00 95.00 86 LEU A O 1
ATOM 718 N N . LYS A 1 87 ? -2.529 7.409 5.296 1.00 92.31 87 LYS A N 1
ATOM 719 C CA . LYS A 1 87 ? -2.220 6.418 6.319 1.00 92.31 87 LYS A CA 1
ATOM 720 C C . LYS A 1 87 ? -3.368 5.419 6.367 1.00 92.31 87 LYS A C 1
ATOM 722 O O . LYS A 1 87 ? -4.530 5.801 6.475 1.00 92.31 87 LYS A O 1
ATOM 727 N N . THR A 1 88 ? -3.030 4.136 6.288 1.00 91.81 88 THR A N 1
ATOM 728 C CA . THR A 1 88 ? -4.001 3.046 6.419 1.00 91.81 88 THR A CA 1
ATOM 729 C C . THR A 1 88 ? -3.965 2.510 7.846 1.00 91.81 88 THR A C 1
ATOM 731 O O . THR A 1 88 ? -2.908 2.105 8.324 1.00 91.81 88 THR A O 1
ATOM 734 N N . LEU A 1 89 ? -5.112 2.498 8.517 1.00 91.94 89 LEU A N 1
ATOM 735 C CA . LEU A 1 89 ? -5.312 1.925 9.843 1.00 91.94 89 LEU A CA 1
ATOM 736 C C . LEU A 1 89 ? -6.297 0.761 9.731 1.00 91.94 89 LEU A C 1
ATOM 738 O O . LEU A 1 89 ? -7.382 0.909 9.171 1.00 91.94 89 LEU A O 1
ATOM 742 N N . LYS A 1 90 ? -5.920 -0.400 10.268 1.00 91.88 90 LYS A N 1
ATOM 743 C CA . LYS A 1 90 ? -6.840 -1.525 10.459 1.00 91.88 90 LYS A CA 1
ATOM 744 C C . LYS A 1 90 ? -7.378 -1.442 11.881 1.00 91.88 90 LYS A C 1
ATOM 746 O O . LYS A 1 90 ? -6.613 -1.607 12.825 1.00 91.88 90 LYS A O 1
ATOM 751 N N . VAL A 1 91 ? -8.666 -1.153 12.023 1.00 92.44 91 VAL A N 1
ATOM 752 C CA . VAL A 1 91 ? -9.327 -0.971 13.318 1.00 92.44 91 VAL A CA 1
ATOM 753 C C . VAL A 1 91 ? -10.239 -2.162 13.577 1.00 92.44 91 VAL A C 1
ATOM 755 O O . VAL A 1 91 ? -11.127 -2.448 12.777 1.00 92.44 91 VAL A O 1
ATOM 758 N N . ALA A 1 92 ? -10.017 -2.858 14.689 1.00 91.88 92 ALA A N 1
ATOM 759 C CA . ALA A 1 92 ? -10.932 -3.879 15.181 1.00 91.88 92 ALA A CA 1
ATOM 760 C C . ALA A 1 92 ? -12.133 -3.195 15.850 1.00 91.88 92 ALA A C 1
ATOM 762 O O . ALA A 1 92 ? -11.986 -2.533 16.875 1.00 91.88 92 ALA A O 1
ATOM 763 N N . PHE A 1 93 ? -13.314 -3.323 15.251 1.00 91.38 93 PHE A N 1
ATOM 764 C CA . PHE A 1 93 ? -14.549 -2.743 15.757 1.00 91.38 93 PHE A CA 1
ATOM 765 C C . PHE A 1 93 ? -15.350 -3.787 16.534 1.00 91.38 93 PHE A C 1
ATOM 767 O O . PHE A 1 93 ? -15.666 -4.861 16.016 1.00 91.38 93 PHE A O 1
ATOM 774 N N . HIS A 1 94 ? -15.687 -3.445 17.775 1.00 89.94 94 HIS A N 1
ATOM 775 C CA . HIS A 1 94 ? -16.510 -4.253 18.666 1.00 89.94 94 HIS A CA 1
ATOM 776 C C . HIS A 1 94 ? -17.880 -3.592 18.802 1.00 89.94 94 HIS A C 1
ATOM 778 O O . HIS A 1 94 ? -17.989 -2.478 19.314 1.00 89.94 94 HIS A O 1
ATOM 784 N N . HIS A 1 95 ? -18.929 -4.269 18.342 1.00 85.31 95 HIS A N 1
ATOM 785 C CA . HIS A 1 95 ? -20.292 -3.773 18.494 1.00 85.31 95 HIS A CA 1
ATOM 786 C C . HIS A 1 95 ? -20.861 -4.193 19.856 1.00 85.31 95 HIS A C 1
ATOM 788 O O . HIS A 1 95 ? -20.699 -5.337 20.266 1.00 85.31 95 HIS A O 1
ATOM 794 N N . ALA A 1 96 ? -21.592 -3.300 20.528 1.00 80.38 96 ALA A N 1
ATOM 795 C CA . ALA A 1 96 ? -22.064 -3.515 21.902 1.00 80.38 96 ALA A CA 1
ATOM 796 C C . ALA A 1 96 ? -22.931 -4.776 22.091 1.00 80.38 96 ALA A C 1
ATOM 798 O O . ALA A 1 96 ? -22.936 -5.370 23.162 1.00 80.38 96 ALA A O 1
ATOM 799 N N . THR A 1 97 ? -23.674 -5.178 21.056 1.00 79.25 97 THR A N 1
ATOM 800 C CA . THR A 1 97 ? -24.603 -6.324 21.098 1.00 79.25 97 THR A CA 1
ATOM 801 C C . THR A 1 97 ? -24.198 -7.496 20.205 1.00 79.25 97 THR A C 1
ATOM 803 O O . THR A 1 97 ? -24.892 -8.510 20.192 1.00 79.25 97 THR A O 1
ATOM 806 N N . LYS A 1 98 ? -23.118 -7.368 19.419 1.00 79.75 98 LYS A N 1
ATOM 807 C CA . LYS A 1 98 ? -22.680 -8.423 18.491 1.00 79.75 98 LYS A CA 1
ATOM 808 C C . LYS A 1 98 ? -21.312 -8.917 18.946 1.00 79.75 98 LYS A C 1
ATOM 810 O O . LYS A 1 98 ? -20.368 -8.142 19.005 1.00 79.75 98 LYS A O 1
ATOM 815 N N . ASP A 1 99 ? -21.195 -10.219 19.173 1.00 77.19 99 ASP A N 1
ATOM 816 C CA . ASP A 1 99 ? -19.958 -10.855 19.655 1.00 77.19 99 ASP A CA 1
ATOM 817 C C . ASP A 1 99 ? -18.873 -10.999 18.563 1.00 77.19 99 ASP A C 1
ATOM 819 O O . ASP A 1 99 ? -17.792 -11.545 18.768 1.00 77.19 99 ASP A O 1
ATOM 823 N N . LYS A 1 100 ? -19.159 -10.515 17.349 1.00 81.88 100 LYS A N 1
ATOM 824 C CA . LYS A 1 100 ? -18.230 -10.563 16.219 1.00 81.88 100 LYS A CA 1
ATOM 825 C C . LYS A 1 100 ? -17.437 -9.269 16.133 1.00 81.88 100 LYS A C 1
ATOM 827 O O . LYS A 1 100 ? -18.004 -8.197 15.927 1.00 81.88 100 LYS A O 1
ATOM 832 N N . VAL A 1 101 ? -16.118 -9.406 16.203 1.00 85.56 101 VAL A N 1
ATOM 833 C CA . VAL A 1 101 ? -15.174 -8.330 15.896 1.00 85.56 101 VAL A CA 1
ATOM 834 C C . VAL A 1 101 ? -15.046 -8.203 14.386 1.00 85.56 101 VAL A C 1
ATOM 836 O O . VAL A 1 101 ? -14.746 -9.182 13.700 1.00 85.56 101 VAL A O 1
ATOM 839 N N . VAL A 1 102 ? -15.254 -6.997 13.864 1.00 89.81 102 VAL A N 1
ATOM 840 C CA . VAL A 1 102 ? -15.101 -6.706 12.434 1.00 89.81 102 VAL A CA 1
ATOM 841 C C . VAL A 1 102 ? -13.901 -5.792 12.244 1.00 89.81 102 VAL A C 1
ATOM 843 O O . VAL A 1 102 ? -13.783 -4.764 12.904 1.00 89.81 102 VAL A O 1
ATOM 846 N N . ILE A 1 103 ? -12.988 -6.158 11.346 1.00 91.75 103 ILE A N 1
ATOM 847 C CA . ILE A 1 103 ? -11.833 -5.316 11.026 1.00 91.75 103 ILE A CA 1
ATOM 848 C C . ILE A 1 103 ? -12.234 -4.342 9.921 1.00 91.75 103 ILE A C 1
ATOM 850 O O . ILE A 1 103 ? -12.486 -4.747 8.788 1.00 91.75 103 ILE A O 1
ATOM 854 N N . HIS A 1 104 ? -12.233 -3.051 10.236 1.00 92.06 104 HIS A N 1
ATOM 855 C CA . HIS A 1 104 ? -12.441 -1.983 9.266 1.00 92.06 104 HIS A CA 1
ATOM 856 C C . HIS A 1 104 ? -11.103 -1.399 8.821 1.00 92.06 104 HIS A C 1
ATOM 858 O O . HIS A 1 104 ? -10.200 -1.171 9.627 1.00 92.06 104 HIS A O 1
ATOM 864 N N . THR A 1 105 ? -10.978 -1.137 7.520 1.00 92.19 105 THR A N 1
ATOM 865 C CA . THR A 1 105 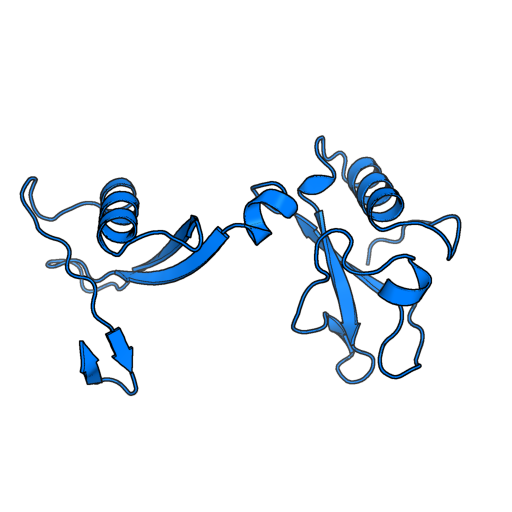? -9.826 -0.419 6.965 1.00 92.19 105 THR A CA 1
ATOM 866 C C . THR A 1 105 ? -10.188 1.053 6.800 1.00 92.19 105 THR A C 1
ATOM 868 O O . THR A 1 105 ? -11.072 1.411 6.017 1.00 92.19 105 THR A O 1
ATOM 871 N N . VAL A 1 106 ? -9.494 1.905 7.548 1.00 92.94 106 VAL A N 1
ATOM 872 C CA . VAL A 1 106 ? -9.622 3.363 7.517 1.00 92.94 106 VAL A CA 1
ATOM 873 C C . VAL A 1 106 ? -8.414 3.922 6.774 1.00 92.94 106 VAL A C 1
ATOM 875 O O . VAL A 1 106 ? -7.276 3.587 7.105 1.00 92.94 106 VAL A O 1
ATOM 878 N N . ARG A 1 107 ? -8.643 4.754 5.755 1.00 94.44 107 ARG A N 1
ATOM 879 C CA . ARG A 1 107 ? -7.576 5.430 5.004 1.00 94.44 107 ARG A CA 1
ATOM 880 C C . ARG A 1 107 ? -7.805 6.925 5.052 1.00 94.44 107 ARG A C 1
ATOM 882 O O . ARG A 1 107 ? -8.791 7.406 4.510 1.00 94.44 107 ARG A O 1
ATOM 889 N N . LEU A 1 108 ? -6.894 7.631 5.704 1.00 94.81 108 LEU A N 1
ATOM 890 C CA . LEU A 1 108 ? -7.006 9.063 5.958 1.00 94.81 108 LEU A CA 1
ATOM 891 C C . LEU A 1 108 ? -5.660 9.756 5.720 1.00 94.81 108 LEU A C 1
ATOM 893 O O . LEU A 1 108 ? -4.626 9.090 5.796 1.00 94.81 108 LEU A O 1
ATOM 897 N N . PRO A 1 109 ? -5.633 11.067 5.434 1.00 94.25 109 PRO A N 1
ATOM 898 C CA . PRO A 1 109 ? -4.394 11.838 5.372 1.00 94.25 109 PRO A CA 1
ATOM 899 C C . PRO A 1 109 ? -3.500 11.643 6.606 1.00 94.25 109 PRO A C 1
ATOM 901 O O . PRO A 1 109 ? -3.968 11.397 7.717 1.00 94.25 109 PRO A O 1
ATOM 904 N N . LYS A 1 110 ? -2.179 11.765 6.437 1.00 89.88 110 LYS A N 1
ATOM 905 C CA . LYS A 1 110 ? -1.211 11.523 7.529 1.00 89.88 110 LYS A CA 1
ATOM 906 C C . LYS A 1 110 ? -1.374 12.477 8.719 1.00 89.88 110 LYS A C 1
ATOM 908 O O . LYS A 1 110 ? -1.002 12.109 9.828 1.00 89.88 110 LYS A O 1
ATOM 913 N N . GLN A 1 111 ? -1.929 13.662 8.482 1.00 91.38 111 GLN A N 1
ATOM 914 C CA . GLN A 1 111 ? -2.230 14.694 9.474 1.00 91.38 111 GLN A CA 1
ATOM 915 C C . GLN A 1 111 ? -3.612 14.549 10.135 1.00 91.38 111 GLN A C 1
ATOM 917 O O . GLN A 1 111 ? 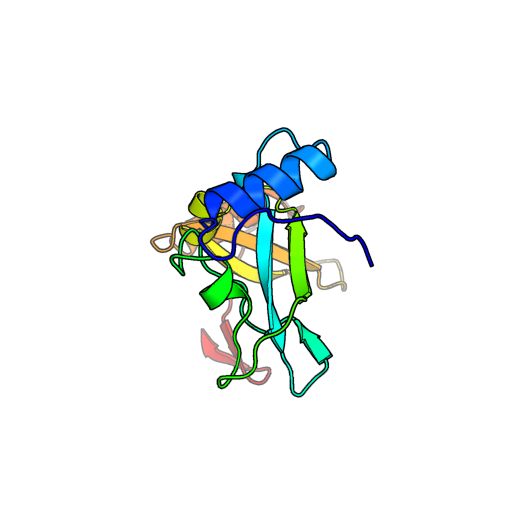-4.003 15.418 10.910 1.00 91.38 111 GLN A O 1
ATOM 922 N N . SER A 1 112 ? -4.370 13.494 9.817 1.00 93.88 112 SER A N 1
ATOM 923 C CA . SER A 1 112 ? -5.702 13.283 10.382 1.00 93.88 112 SER A CA 1
ATOM 924 C C . SER A 1 112 ? -5.683 13.014 11.884 1.00 93.88 112 SER A C 1
ATOM 926 O O . SER A 1 112 ? -4.741 12.453 12.446 1.00 93.88 112 SER A O 1
ATOM 928 N N . THR A 1 113 ? -6.777 13.407 12.522 1.00 94.38 113 THR A N 1
ATOM 929 C CA . THR A 1 113 ? -7.010 13.306 13.959 1.00 94.38 113 THR A CA 1
ATOM 930 C C . THR A 1 113 ? -7.807 12.050 14.315 1.00 94.38 113 THR A C 1
ATOM 932 O O . THR A 1 113 ? -8.385 11.377 13.460 1.00 94.38 113 THR A O 1
ATOM 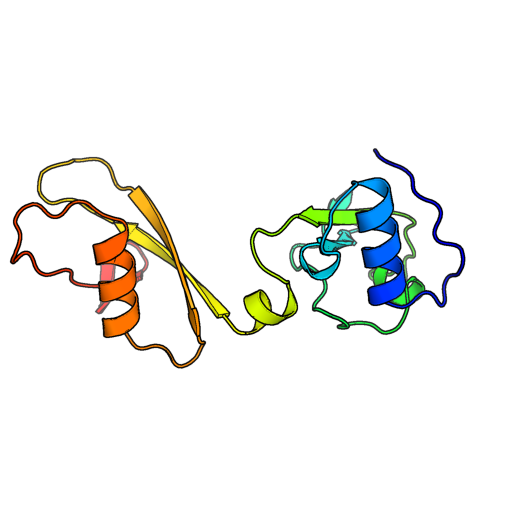935 N N . VAL A 1 114 ? -7.894 11.743 15.613 1.00 92.25 114 VAL A N 1
ATOM 936 C CA . VAL A 1 114 ? -8.767 10.668 16.117 1.00 92.25 114 VAL A CA 1
ATOM 937 C C . VAL A 1 114 ? -10.240 10.933 15.776 1.00 92.25 114 VAL A C 1
ATOM 939 O O . VAL A 1 114 ? -10.975 9.991 15.489 1.00 92.25 114 VAL A O 1
ATOM 942 N N . ALA A 1 115 ? -10.667 12.201 15.750 1.00 93.19 115 ALA A N 1
ATOM 943 C CA . ALA A 1 115 ? -12.032 12.568 15.380 1.00 93.19 115 ALA A CA 1
ATOM 944 C C . ALA A 1 115 ? -12.353 12.180 13.927 1.00 93.19 115 ALA A C 1
ATOM 946 O O . ALA A 1 115 ? -13.426 11.640 13.664 1.00 93.19 115 ALA A O 1
ATOM 947 N N . ASP A 1 116 ? -11.403 12.365 13.007 1.00 94.50 116 ASP A N 1
ATOM 948 C CA . ASP A 1 116 ? -11.565 11.970 11.602 1.00 94.50 116 ASP A CA 1
ATOM 949 C C . ASP A 1 116 ? -11.721 10.452 11.461 1.00 94.50 116 ASP A C 1
ATOM 951 O O . ASP A 1 116 ? -12.580 9.980 10.718 1.00 94.50 116 ASP A O 1
ATOM 955 N N . VAL A 1 117 ? -10.942 9.678 12.229 1.00 93.12 117 VAL A N 1
ATOM 956 C CA . VAL A 1 117 ? -11.056 8.210 12.272 1.00 93.12 117 VAL A CA 1
ATOM 957 C C . VAL A 1 117 ? -12.433 7.786 12.779 1.00 93.12 117 VAL A C 1
ATOM 959 O O . VAL A 1 117 ? -13.064 6.910 12.192 1.00 93.12 117 VAL A O 1
ATOM 962 N N . ILE A 1 118 ? -12.919 8.415 13.851 1.00 93.12 118 ILE A N 1
ATOM 963 C CA . ILE A 1 118 ? -14.245 8.132 14.407 1.00 93.12 118 ILE A CA 1
ATOM 964 C C . ILE A 1 118 ? -15.344 8.450 13.388 1.00 93.12 118 ILE A C 1
ATOM 966 O O . ILE A 1 118 ? -16.258 7.646 13.216 1.00 93.12 118 ILE A O 1
ATOM 970 N N . ASN A 1 119 ? -15.260 9.590 12.701 1.00 92.88 119 ASN A N 1
ATOM 971 C CA . ASN A 1 119 ? -16.250 9.992 11.703 1.00 92.88 119 ASN A CA 1
ATOM 972 C C . ASN A 1 119 ? -16.272 9.040 10.497 1.00 92.88 119 ASN A C 1
ATOM 974 O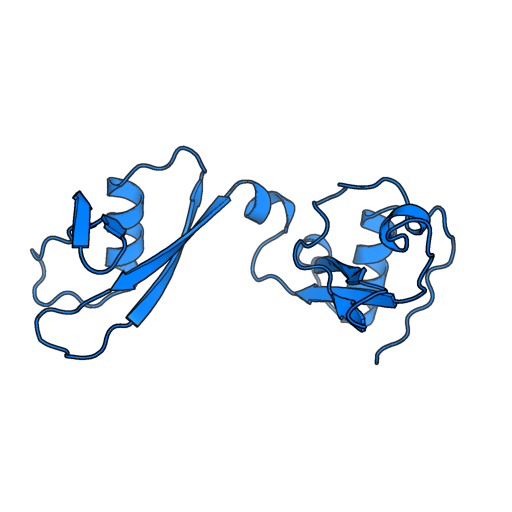 O . ASN A 1 119 ? -17.351 8.631 10.068 1.00 92.88 119 ASN A O 1
ATOM 978 N N . ASP A 1 120 ? -15.102 8.624 9.998 1.00 92.94 120 ASP A N 1
ATOM 979 C CA . ASP A 1 120 ? -15.009 7.617 8.935 1.00 92.94 120 ASP A CA 1
ATOM 980 C C . ASP A 1 120 ? -15.625 6.280 9.382 1.00 92.94 120 ASP A C 1
ATOM 982 O O . ASP A 1 120 ? -16.424 5.695 8.647 1.00 92.94 120 ASP A O 1
ATOM 986 N N . LEU A 1 121 ? -15.353 5.836 10.615 1.00 92.56 121 LEU A N 1
ATOM 987 C CA . LEU A 1 121 ? -15.947 4.613 11.163 1.00 92.56 121 LEU A CA 1
ATOM 988 C C . LEU A 1 121 ? -17.469 4.713 11.290 1.00 92.56 121 LEU A C 1
ATOM 990 O O . LEU A 1 121 ? -18.153 3.788 10.861 1.00 92.56 121 LEU A O 1
ATOM 994 N N . LYS A 1 122 ? -18.015 5.829 11.796 1.00 90.75 122 LYS A N 1
ATOM 995 C CA . LYS A 1 122 ? -19.473 6.047 11.902 1.00 90.75 122 LYS A CA 1
ATOM 996 C C . LYS A 1 122 ? -20.193 5.915 10.559 1.00 90.75 122 LYS A C 1
ATOM 998 O O . LYS A 1 122 ? -21.333 5.472 10.537 1.00 90.75 122 LYS A O 1
ATOM 1003 N N . SER A 1 123 ? -19.539 6.261 9.449 1.00 90.19 123 SER A N 1
ATOM 1004 C CA . SER A 1 123 ? -20.122 6.104 8.108 1.00 90.19 123 SER A CA 1
ATOM 1005 C C . SER A 1 123 ? -20.159 4.649 7.610 1.00 90.19 123 SER A C 1
ATOM 1007 O O . SER A 1 123 ? -20.883 4.340 6.667 1.00 90.19 123 SER A O 1
ATOM 1009 N N . LYS A 1 124 ? -19.384 3.752 8.236 1.00 89.50 124 LYS A N 1
ATOM 1010 C CA . LYS A 1 124 ? -19.175 2.354 7.813 1.00 89.50 124 LYS A CA 1
ATOM 1011 C C . LYS A 1 124 ? -19.790 1.320 8.754 1.00 89.50 124 LYS A C 1
ATOM 1013 O O . LYS A 1 124 ? -19.766 0.133 8.427 1.00 89.50 124 LYS A O 1
ATOM 1018 N N . VAL A 1 125 ? -20.277 1.735 9.922 1.00 88.75 125 VAL A N 1
ATOM 1019 C CA . VAL A 1 125 ? -20.794 0.834 10.958 1.00 88.75 125 VAL A CA 1
ATOM 1020 C C . VAL A 1 125 ? -22.207 1.221 11.359 1.00 88.75 125 VAL A C 1
ATOM 1022 O O . VAL A 1 125 ? -22.553 2.395 11.447 1.00 88.75 125 VAL A O 1
ATOM 1025 N N . GLU A 1 126 ? -23.014 0.213 11.663 1.00 86.50 126 GLU A N 1
ATOM 1026 C CA . GLU A 1 126 ? -24.278 0.424 12.355 1.00 86.50 126 GLU A CA 1
ATOM 1027 C C . GLU A 1 126 ? -23.993 0.683 13.833 1.00 86.50 126 GLU A C 1
ATOM 1029 O O . GLU A 1 126 ? -23.292 -0.091 14.491 1.00 86.50 126 GLU A O 1
ATOM 1034 N N . LEU A 1 127 ? -24.536 1.781 14.350 1.00 85.88 127 LEU A N 1
ATOM 1035 C CA . LEU A 1 127 ? -24.498 2.091 15.772 1.00 85.88 127 LEU A CA 1
ATOM 1036 C C . LEU A 1 127 ? -25.663 1.408 16.491 1.00 85.88 127 LEU A C 1
ATOM 1038 O O . LEU A 1 127 ? -26.732 1.208 15.918 1.00 85.88 127 LEU A O 1
ATOM 1042 N N . SER A 1 128 ? -25.482 1.115 17.779 1.00 85.69 128 SER A N 1
ATOM 1043 C CA . SER A 1 128 ? -26.546 0.558 18.624 1.00 85.69 128 SER A CA 1
ATOM 1044 C C . SER A 1 128 ? -27.730 1.518 18.796 1.00 85.69 128 SER A C 1
ATOM 1046 O O . SER A 1 128 ? -28.866 1.072 18.929 1.00 85.69 128 SER A O 1
ATOM 1048 N N . HIS A 1 129 ? -27.471 2.828 18.794 1.00 85.88 129 HIS A N 1
ATOM 1049 C CA . HIS A 1 129 ? -28.474 3.892 18.788 1.00 85.88 129 HIS A CA 1
ATOM 1050 C C . HIS A 1 129 ? -27.894 5.180 18.164 1.00 85.88 129 HIS A C 1
ATOM 1052 O O . HIS A 1 129 ? -26.671 5.330 18.111 1.00 85.88 129 HIS A O 1
ATOM 1058 N N . PRO A 1 130 ? -28.731 6.146 17.728 1.00 83.81 130 PRO A N 1
ATOM 1059 C CA . PRO A 1 130 ? -28.277 7.333 16.985 1.00 83.81 130 PRO A CA 1
ATOM 1060 C C . PRO A 1 130 ? -27.224 8.189 17.706 1.00 83.81 130 PRO A C 1
ATOM 1062 O O . PRO A 1 130 ? -26.330 8.739 17.072 1.00 83.81 130 PRO A O 1
ATOM 1065 N N . ASN A 1 131 ? -27.297 8.257 19.037 1.00 85.56 131 ASN A N 1
ATOM 1066 C CA . ASN A 1 131 ? -26.376 9.045 19.866 1.00 85.56 131 ASN A CA 1
ATOM 1067 C C . ASN A 1 131 ? -25.202 8.228 20.437 1.00 85.56 131 ASN A C 1
ATOM 1069 O O . ASN A 1 131 ? -24.598 8.642 21.422 1.00 85.56 131 ASN A O 1
ATOM 1073 N N . ALA A 1 132 ? -24.911 7.041 19.898 1.00 86.56 132 ALA A N 1
ATOM 1074 C CA . ALA A 1 132 ? -23.828 6.216 20.424 1.00 86.56 132 ALA A CA 1
ATOM 1075 C C . ALA A 1 132 ? -22.459 6.858 20.146 1.00 86.56 132 ALA A C 1
ATOM 1077 O O . ALA A 1 132 ? -22.161 7.310 19.034 1.00 86.56 132 ALA A O 1
ATOM 1078 N N . GLU A 1 133 ? -21.604 6.872 21.165 1.00 88.12 133 GLU A N 1
ATOM 1079 C CA . GLU A 1 133 ? -20.226 7.337 21.046 1.00 88.12 133 GLU A CA 1
ATOM 1080 C C . GLU A 1 133 ? -19.298 6.186 20.659 1.00 88.12 133 GLU A C 1
ATOM 1082 O O . GLU A 1 133 ? -19.391 5.081 21.194 1.00 88.12 133 GLU A O 1
ATOM 1087 N N . ILE A 1 134 ? -18.359 6.462 19.753 1.00 90.62 134 ILE A N 1
ATOM 1088 C CA . ILE A 1 134 ? -17.264 5.544 19.434 1.00 90.62 134 ILE A CA 1
ATOM 1089 C C . ILE A 1 134 ? -16.031 6.013 20.196 1.00 90.62 134 ILE A C 1
ATOM 1091 O O . ILE A 1 134 ? -15.658 7.184 20.119 1.00 90.62 134 ILE A O 1
ATOM 1095 N N . ARG A 1 135 ? -15.374 5.084 20.891 1.00 90.56 135 ARG A N 1
ATOM 1096 C CA . ARG A 1 135 ? -14.073 5.307 21.527 1.00 90.56 135 ARG A CA 1
ATOM 1097 C C . ARG A 1 135 ? -13.016 4.510 20.779 1.00 90.56 135 ARG A C 1
ATOM 1099 O O . ARG A 1 135 ? -13.226 3.339 20.474 1.00 90.56 135 ARG A O 1
ATOM 1106 N N . LEU A 1 136 ? -11.897 5.157 20.481 1.00 90.81 136 LEU A N 1
ATOM 1107 C CA . LEU A 1 136 ? -10.732 4.507 19.896 1.00 90.81 136 LEU A CA 1
ATOM 1108 C C . LEU A 1 136 ? -9.763 4.160 21.025 1.00 90.81 136 LEU A C 1
ATOM 1110 O O . LEU A 1 136 ? -9.402 5.047 21.791 1.00 90.81 136 LEU A O 1
ATOM 1114 N N . LEU A 1 137 ? -9.373 2.889 21.113 1.00 91.00 137 LEU A N 1
ATOM 1115 C CA . LEU A 1 137 ? -8.473 2.376 22.144 1.00 91.00 137 LEU A CA 1
ATOM 1116 C C . LEU A 1 137 ? -7.206 1.819 21.498 1.00 91.00 137 LEU A C 1
ATOM 1118 O O . LEU A 1 137 ? -7.273 1.107 20.493 1.00 91.00 137 LEU A O 1
ATOM 1122 N N . GLU A 1 138 ? -6.059 2.110 22.097 1.00 89.38 138 GLU A N 1
ATOM 1123 C CA . GLU A 1 138 ? -4.785 1.496 21.750 1.00 89.38 138 GLU A CA 1
ATOM 1124 C C . GLU A 1 138 ? -4.590 0.223 22.580 1.00 89.38 138 GLU A C 1
ATOM 1126 O O . GLU A 1 138 ? -4.466 0.263 23.807 1.00 89.38 138 GLU A O 1
ATOM 1131 N N . VAL A 1 139 ? -4.566 -0.925 21.899 1.00 87.25 139 VAL A N 1
ATOM 1132 C CA . VAL A 1 139 ? -4.381 -2.237 22.527 1.00 87.25 139 VAL A CA 1
ATOM 1133 C C . VAL A 1 139 ? -3.034 -2.813 22.119 1.00 87.25 139 VAL A C 1
ATOM 1135 O O . VAL A 1 139 ? -2.757 -2.996 20.934 1.00 87.25 139 VAL A O 1
ATOM 1138 N N . PHE A 1 140 ? -2.212 -3.157 23.105 1.00 86.31 140 PHE A N 1
ATOM 1139 C CA . PHE A 1 140 ? -0.903 -3.771 22.901 1.00 86.31 140 PHE A CA 1
ATOM 1140 C C . PHE A 1 140 ? -0.697 -4.892 23.927 1.00 86.31 140 PHE A C 1
ATOM 1142 O O . PHE A 1 140 ? -1.056 -4.744 25.092 1.00 86.31 140 PHE A O 1
ATOM 1149 N N . TYR A 1 141 ? -0.204 -6.058 23.494 1.00 85.44 141 TYR A N 1
ATOM 1150 C CA . TYR A 1 141 ? -0.108 -7.276 24.323 1.00 85.44 141 TYR A CA 1
ATOM 1151 C C . TYR A 1 141 ? -1.370 -7.582 25.156 1.00 85.44 141 TYR A C 1
ATOM 1153 O O . TYR A 1 141 ? -1.289 -7.865 26.350 1.00 85.44 141 TYR A O 1
ATOM 1161 N N . HIS A 1 142 ? -2.549 -7.504 24.528 1.00 85.06 142 HIS A N 1
ATOM 1162 C CA . HIS A 1 142 ? -3.852 -7.741 25.173 1.00 85.06 142 HIS A CA 1
ATOM 1163 C C . HIS A 1 142 ? -4.180 -6.792 26.341 1.00 85.06 142 HIS A C 1
ATOM 1165 O O . HIS A 1 142 ? -5.083 -7.068 27.128 1.00 85.06 142 HIS A O 1
ATOM 1171 N N . LYS A 1 143 ? -3.472 -5.663 26.451 1.00 85.69 143 LYS A N 1
ATOM 1172 C CA . LYS A 1 143 ? -3.726 -4.605 27.429 1.00 85.69 143 LYS A CA 1
ATOM 1173 C C . LYS A 1 143 ? -4.135 -3.329 26.712 1.00 85.69 143 LYS A C 1
ATOM 1175 O O . LYS A 1 143 ? -3.556 -2.979 25.685 1.00 85.69 143 LYS A O 1
ATOM 1180 N N . ILE A 1 144 ? -5.125 -2.639 27.267 1.00 87.56 144 ILE A N 1
ATOM 1181 C CA . ILE A 1 144 ? -5.503 -1.297 26.825 1.00 87.56 144 ILE A CA 1
ATOM 1182 C C . ILE A 1 144 ? -4.500 -0.328 27.450 1.00 87.56 144 ILE A C 1
ATOM 1184 O O . ILE A 1 144 ? -4.371 -0.283 28.673 1.00 87.56 144 ILE A O 1
ATOM 1188 N N . TYR A 1 145 ? -3.767 0.396 26.611 1.00 80.38 145 TYR A N 1
ATOM 1189 C CA . TYR A 1 145 ? -2.786 1.389 27.052 1.00 80.38 145 TYR A CA 1
ATOM 1190 C C . TYR A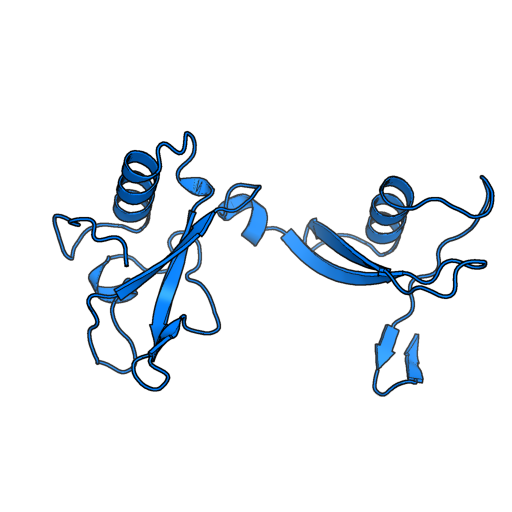 1 145 ? -3.396 2.782 27.152 1.00 80.38 145 TYR A C 1
ATOM 1192 O O . TYR A 1 145 ? -3.107 3.509 28.104 1.00 80.38 145 TYR A O 1
ATOM 1200 N N . LYS A 1 146 ? -4.212 3.156 26.164 1.00 66.31 146 LYS A N 1
ATOM 1201 C CA . LYS A 1 146 ? -4.800 4.485 26.039 1.00 66.31 146 LYS A CA 1
ATOM 1202 C C . LYS A 1 146 ? -6.152 4.428 25.346 1.00 66.31 146 LYS A C 1
ATOM 1204 O O . LYS A 1 146 ? -6.310 3.568 24.451 1.00 66.31 146 LYS A O 1
#

Radius of gyration: 20.2 Å; chains: 1; bounding box: 51×32×52 Å

InterPro domains:
  IPR024729 Ubiquitin carboxyl-terminal hydrolase 7, ICP0-binding domain [PF12436] (8-61)
  IPR029346 Ubiquitin carboxyl-terminal hydrolase, C-terminal [PF14533] (71-146)

Organism: Trema orientale (NCBI:txid63057)

pLDDT: mean 90.28, std 7.55, range [53.84, 97.56]